Protein AF-A0AAV0B3F3-F1 (afdb_monomer_lite)

Foldseek 3Di:
DDFDADQDDQVQADPQNHGDAADKDQPDPDDPPWRKIWGRHDHDPYDTDGTDIDTPPDDD

Organism: Phakopsora pachyrhizi (NCBI:txid170000)

Secondary structure (DSSP, 8-state):
---------GGGB-TTS-BPTT-EE-SSSS-TTS-EEEE--S---SS---PEEEE-S---

pLDDT: mean 80.06, std 8.99, range [43.09, 89.88]

Radius of gyration: 12.48 Å; chains: 1; bounding box: 34×20×30 Å

Structure (mmCIF, N/CA/C/O backbone):
data_AF-A0AAV0B3F3-F1
#
_entry.id   AF-A0AAV0B3F3-F1
#
loop_
_atom_site.group_PDB
_atom_site.id
_atom_site.type_symbol
_atom_site.label_atom_id
_atom_site.label_alt_id
_atom_site.label_comp_id
_atom_site.label_asym_id
_atom_site.label_entity_id
_atom_site.label_seq_id
_atom_site.pdbx_PDB_ins_code
_atom_site.Cartn_x
_atom_site.Cartn_y
_atom_site.Cartn_z
_atom_site.occupancy
_atom_site.B_iso_or_equiv
_atom_site.auth_seq_id
_atom_site.auth_comp_id
_atom_site.auth_asym_id
_atom_site.auth_atom_id
_atom_site.pdbx_PDB_model_num
ATOM 1 N N . ASN A 1 1 ? 14.321 2.110 12.285 1.00 43.09 1 ASN A N 1
ATOM 2 C CA . ASN A 1 1 ? 13.922 2.413 10.891 1.00 43.09 1 ASN A CA 1
ATOM 3 C C . ASN A 1 1 ? 13.189 1.222 10.280 1.00 43.09 1 ASN A C 1
ATOM 5 O O . ASN A 1 1 ? 13.756 0.516 9.457 1.00 43.09 1 ASN A O 1
ATOM 9 N N . HIS A 1 2 ? 11.941 0.982 10.690 1.00 58.56 2 HIS A N 1
ATOM 10 C CA . HIS A 1 2 ? 11.049 0.033 10.017 1.00 58.56 2 HIS A CA 1
ATOM 11 C C . HIS A 1 2 ? 10.206 0.828 9.021 1.00 58.56 2 HIS A C 1
ATOM 13 O O . HIS A 1 2 ? 9.368 1.621 9.432 1.00 58.56 2 HIS A O 1
ATOM 19 N N . ARG A 1 3 ? 10.490 0.689 7.724 1.00 61.34 3 ARG A N 1
ATOM 20 C CA . ARG A 1 3 ? 9.617 1.207 6.665 1.00 61.34 3 ARG A CA 1
ATOM 21 C C . ARG A 1 3 ? 8.845 0.036 6.091 1.00 61.34 3 ARG A C 1
ATOM 23 O O . ARG A 1 3 ? 9.468 -0.948 5.686 1.00 61.34 3 ARG A O 1
ATOM 30 N N . ASP A 1 4 ? 7.525 0.154 6.070 1.00 68.62 4 ASP A N 1
ATOM 31 C CA . ASP A 1 4 ? 6.655 -0.800 5.398 1.00 68.62 4 ASP A CA 1
ATOM 32 C C . ASP A 1 4 ? 7.009 -0.832 3.914 1.00 68.62 4 ASP A C 1
ATOM 34 O O . ASP A 1 4 ? 7.218 0.207 3.286 1.00 68.62 4 ASP A O 1
ATOM 38 N N . ARG A 1 5 ? 7.144 -2.035 3.364 1.00 68.06 5 ARG A N 1
ATOM 39 C CA . ARG A 1 5 ? 7.468 -2.243 1.954 1.00 68.06 5 ARG A CA 1
ATOM 40 C C . ARG A 1 5 ? 6.347 -3.038 1.326 1.00 68.06 5 ARG A C 1
ATOM 42 O O . ARG A 1 5 ? 5.945 -4.064 1.873 1.00 68.06 5 ARG A O 1
ATOM 49 N N . PHE A 1 6 ? 5.903 -2.615 0.151 1.00 72.38 6 PHE A N 1
ATOM 50 C CA . PHE A 1 6 ? 5.068 -3.472 -0.669 1.00 72.38 6 PHE A CA 1
ATOM 51 C C . PHE A 1 6 ? 5.924 -4.584 -1.268 1.00 72.38 6 PHE A C 1
ATOM 53 O O . PHE A 1 6 ? 6.941 -4.325 -1.911 1.00 72.38 6 PHE A O 1
ATOM 60 N N . LYS A 1 7 ? 5.506 -5.832 -1.065 1.00 65.44 7 LYS A N 1
ATOM 61 C CA . LYS A 1 7 ? 5.915 -6.929 -1.939 1.00 65.44 7 LYS 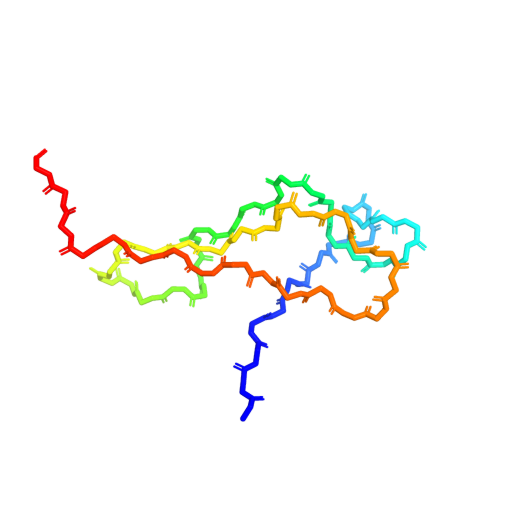A CA 1
ATOM 62 C C . LYS A 1 7 ? 4.862 -7.013 -3.038 1.00 65.44 7 LYS A C 1
ATOM 64 O O . LYS A 1 7 ? 3.760 -7.478 -2.771 1.00 65.44 7 LYS A O 1
ATOM 69 N N . CYS A 1 8 ? 5.166 -6.518 -4.232 1.00 70.00 8 CYS A N 1
ATOM 70 C CA . CYS A 1 8 ? 4.324 -6.762 -5.401 1.00 70.00 8 CYS A CA 1
ATOM 71 C C . CYS A 1 8 ? 4.713 -8.093 -6.047 1.00 70.00 8 CYS A C 1
ATOM 73 O O . CYS A 1 8 ? 5.889 -8.472 -6.044 1.00 70.00 8 CYS A O 1
ATOM 75 N N . HIS A 1 9 ? 3.738 -8.798 -6.622 1.00 76.25 9 HIS A N 1
ATOM 76 C CA . HIS A 1 9 ? 4.053 -9.878 -7.549 1.00 76.25 9 HIS A CA 1
ATOM 77 C C . HIS A 1 9 ? 4.840 -9.281 -8.734 1.00 76.25 9 HIS A C 1
ATOM 79 O O . HIS A 1 9 ? 4.597 -8.125 -9.088 1.00 76.25 9 HIS A O 1
ATOM 85 N N . PRO A 1 10 ? 5.767 -10.014 -9.377 1.00 75.06 10 PRO A N 1
ATOM 86 C CA . PRO A 1 10 ? 6.540 -9.482 -10.504 1.00 75.06 10 PRO A CA 1
ATOM 87 C C . PRO A 1 10 ? 5.678 -8.902 -11.636 1.00 75.06 10 PRO A C 1
ATOM 89 O O . PRO A 1 10 ? 6.102 -7.971 -12.312 1.00 75.06 10 PRO A O 1
ATOM 92 N N . ASN A 1 11 ? 4.456 -9.415 -11.802 1.00 79.38 11 ASN A N 1
ATOM 93 C CA . ASN A 1 11 ? 3.491 -8.932 -12.797 1.00 79.38 11 ASN A CA 1
ATOM 94 C C . ASN A 1 11 ? 2.834 -7.594 -12.419 1.00 79.38 11 ASN A C 1
ATOM 96 O O . ASN A 1 11 ? 2.383 -6.870 -13.301 1.00 79.38 11 ASN A O 1
ATOM 100 N N . ASP A 1 12 ? 2.811 -7.258 -11.130 1.00 76.62 12 ASP A N 1
ATOM 101 C CA . ASP A 1 12 ? 2.207 -6.032 -10.591 1.00 76.62 12 ASP A CA 1
ATOM 102 C C . ASP A 1 12 ? 3.268 -4.949 -10.335 1.00 76.62 12 ASP A C 1
ATOM 104 O O . ASP A 1 12 ? 2.992 -3.889 -9.765 1.00 76.62 12 ASP A O 1
ATOM 108 N N . ALA A 1 13 ? 4.510 -5.229 -10.729 1.00 83.25 13 ALA A N 1
ATOM 109 C CA . ALA A 1 13 ? 5.634 -4.329 -10.606 1.00 83.25 13 ALA A CA 1
ATOM 110 C C . ALA A 1 13 ? 5.763 -3.441 -11.847 1.00 83.25 13 ALA A C 1
ATOM 112 O O . ALA A 1 13 ? 5.449 -3.822 -12.976 1.00 83.25 13 ALA A O 1
ATOM 113 N N . ASN A 1 14 ? 6.274 -2.236 -11.651 1.00 80.06 14 ASN A N 1
ATOM 114 C CA . ASN A 1 14 ? 6.761 -1.409 -12.738 1.00 80.06 14 ASN A CA 1
ATOM 115 C C . ASN A 1 14 ? 8.137 -1.905 -13.223 1.00 80.06 14 ASN A C 1
ATOM 117 O O . ASN A 1 14 ? 8.712 -2.850 -12.682 1.00 80.06 14 ASN A O 1
ATOM 121 N N . ARG A 1 15 ? 8.705 -1.237 -14.236 1.00 81.62 15 ARG A N 1
ATOM 122 C CA . ARG A 1 15 ? 10.026 -1.588 -14.800 1.00 81.62 15 ARG A CA 1
ATOM 123 C C . ARG A 1 15 ? 11.166 -1.586 -13.770 1.00 81.62 15 ARG A C 1
ATOM 125 O O . ARG A 1 15 ? 12.179 -2.232 -14.007 1.00 81.62 15 ARG A O 1
ATOM 132 N N . SER A 1 16 ? 10.998 -0.882 -12.652 1.00 83.31 16 SER A N 1
ATOM 133 C CA . SER A 1 16 ? 11.968 -0.795 -11.557 1.00 83.31 16 SER A CA 1
ATOM 134 C C . SER A 1 16 ? 11.714 -1.826 -10.448 1.00 83.31 16 SER A C 1
ATOM 136 O O . SER A 1 16 ? 12.395 -1.794 -9.427 1.00 83.31 16 SER A O 1
ATOM 138 N N . GLY A 1 17 ? 10.744 -2.734 -10.615 1.00 81.56 17 GLY A N 1
ATOM 139 C CA . GLY A 1 17 ? 10.410 -3.752 -9.615 1.00 81.56 17 GLY A CA 1
ATOM 140 C C . GLY A 1 17 ? 9.573 -3.226 -8.443 1.00 81.56 17 GLY A C 1
ATOM 141 O O . GLY A 1 17 ? 9.490 -3.887 -7.411 1.00 81.56 17 GLY A O 1
ATOM 142 N N . ILE A 1 18 ? 8.984 -2.034 -8.577 1.00 85.25 18 ILE A N 1
ATOM 143 C CA . ILE A 1 18 ? 8.202 -1.367 -7.531 1.00 85.25 18 ILE A CA 1
ATOM 144 C C . ILE A 1 18 ? 6.715 -1.466 -7.867 1.00 85.25 18 ILE A C 1
ATOM 146 O O . ILE A 1 18 ? 6.344 -1.337 -9.032 1.00 85.25 18 ILE A O 1
ATOM 150 N N . SER A 1 19 ? 5.860 -1.641 -6.858 1.00 85.62 19 SER A N 1
ATOM 151 C CA . SER A 1 19 ? 4.403 -1.627 -7.024 1.00 85.62 19 SER A CA 1
ATOM 152 C C . SER A 1 19 ? 3.920 -0.419 -7.828 1.00 85.62 19 SER A C 1
ATOM 154 O O . SER A 1 19 ? 4.422 0.698 -7.664 1.00 85.62 19 SER A O 1
ATOM 156 N N . GLN A 1 20 ? 2.915 -0.635 -8.675 1.00 86.75 20 GLN A N 1
ATOM 157 C CA . GLN A 1 20 ? 2.313 0.438 -9.465 1.00 86.75 20 GLN A CA 1
ATOM 158 C C . GLN A 1 20 ? 1.731 1.555 -8.573 1.00 86.75 20 GLN A C 1
ATOM 160 O O . GLN A 1 20 ? 1.244 1.280 -7.467 1.00 86.75 20 GLN A O 1
ATOM 165 N N . PRO A 1 21 ? 1.745 2.820 -9.036 1.00 87.44 21 PRO A N 1
ATOM 166 C CA . PRO A 1 21 ? 0.994 3.883 -8.377 1.00 87.44 21 PRO A CA 1
ATOM 167 C C . PRO A 1 21 ? -0.496 3.527 -8.337 1.00 87.44 21 PRO A C 1
ATOM 169 O O . PRO A 1 21 ? -1.026 2.936 -9.274 1.00 87.44 21 PRO A O 1
ATOM 172 N N . GLY A 1 22 ? -1.168 3.877 -7.245 1.00 86.50 22 GLY A N 1
ATOM 173 C CA . GLY A 1 22 ? -2.549 3.480 -6.980 1.00 86.50 22 GLY A CA 1
ATOM 174 C C . GLY A 1 22 ? -2.685 2.209 -6.134 1.00 86.50 22 GLY A C 1
ATOM 175 O O . GLY A 1 22 ? -3.789 1.902 -5.697 1.00 86.50 22 GLY A O 1
ATOM 176 N N . THR A 1 23 ? -1.592 1.484 -5.861 1.00 86.94 23 THR A N 1
ATOM 177 C CA . THR A 1 23 ? -1.640 0.273 -5.023 1.00 86.94 23 THR A CA 1
ATOM 178 C C . THR A 1 23 ? -2.032 0.627 -3.587 1.00 86.94 23 THR A C 1
ATOM 180 O O . THR A 1 23 ? -1.356 1.435 -2.945 1.00 86.94 23 THR A O 1
ATOM 183 N N . ILE A 1 24 ? -3.088 -0.011 -3.079 1.00 87.75 24 ILE A N 1
ATOM 184 C CA . ILE A 1 24 ? -3.560 0.097 -1.694 1.00 87.75 24 ILE A CA 1
ATOM 185 C C . ILE A 1 24 ? -3.406 -1.265 -1.015 1.00 87.75 24 ILE A C 1
ATOM 187 O O . ILE A 1 24 ? -3.730 -2.295 -1.603 1.00 87.75 24 ILE A O 1
ATOM 191 N N . VAL A 1 25 ? -2.926 -1.266 0.228 1.00 84.12 25 VAL A N 1
ATOM 192 C CA . VAL A 1 25 ? -2.970 -2.429 1.120 1.00 84.12 25 VAL A CA 1
ATOM 193 C C . VAL A 1 25 ? -3.682 -2.021 2.397 1.00 84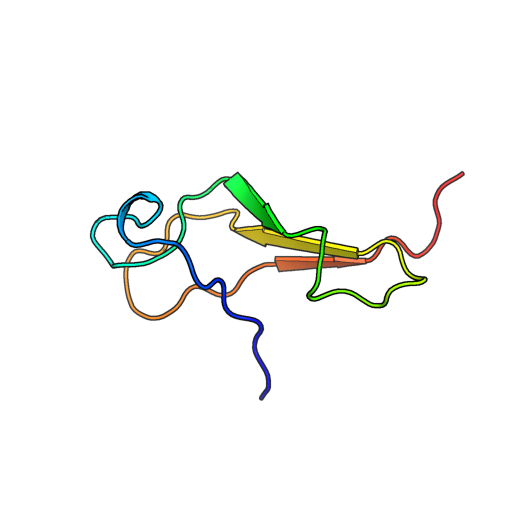.12 25 VAL A C 1
ATOM 195 O O . VAL A 1 25 ? -3.152 -1.261 3.203 1.00 84.12 25 VAL A O 1
ATOM 198 N N . ASP A 1 26 ? -4.890 -2.535 2.557 1.00 81.44 26 ASP A N 1
ATOM 199 C CA . ASP A 1 26 ? -5.792 -2.326 3.692 1.00 81.44 26 ASP A CA 1
ATOM 200 C C . ASP A 1 26 ? -5.863 -3.556 4.613 1.00 81.44 26 ASP A C 1
ATOM 202 O O . ASP A 1 26 ? -6.330 -3.483 5.744 1.00 81.44 26 ASP A O 1
ATOM 206 N N . LYS A 1 27 ? -5.382 -4.710 4.141 1.00 67.81 27 LYS A N 1
ATOM 207 C CA . LYS A 1 27 ? -5.447 -5.986 4.856 1.00 67.81 27 LYS A CA 1
ATOM 208 C C . LYS A 1 27 ? -4.040 -6.473 5.195 1.00 67.81 27 LYS A C 1
ATOM 210 O O . LYS A 1 27 ? -3.111 -6.338 4.404 1.00 67.81 27 LYS A O 1
ATOM 215 N N . VAL A 1 28 ? -3.894 -7.107 6.361 1.00 64.81 28 VAL A N 1
ATOM 216 C CA . VAL A 1 28 ? -2.722 -7.901 6.803 1.00 64.81 28 VAL A CA 1
ATOM 217 C C . VAL A 1 28 ? -1.538 -7.132 7.421 1.00 64.81 28 VAL A C 1
ATOM 219 O O . VAL A 1 28 ? -0.874 -7.689 8.289 1.00 64.81 28 VAL A O 1
ATOM 222 N N . ILE A 1 29 ? -1.263 -5.877 7.050 1.00 68.00 29 ILE A N 1
ATOM 223 C CA . ILE A 1 29 ? -0.120 -5.096 7.605 1.00 68.00 29 ILE A CA 1
ATOM 224 C C . ILE A 1 29 ? -0.575 -4.086 8.688 1.00 68.00 29 ILE A C 1
ATOM 226 O O . ILE A 1 29 ? 0.232 -3.421 9.347 1.00 68.00 29 ILE A O 1
ATOM 230 N N . GLY A 1 30 ? -1.890 -3.969 8.864 1.00 68.25 30 GLY A N 1
ATOM 231 C CA . GLY A 1 30 ? -2.541 -3.085 9.818 1.00 68.25 30 GLY A CA 1
ATOM 232 C C . GLY A 1 30 ? -2.703 -3.660 11.221 1.00 68.25 30 GLY A C 1
ATOM 233 O O . GLY A 1 30 ? -2.449 -4.838 11.458 1.00 68.25 30 GLY A O 1
ATOM 234 N N . ASP A 1 31 ? -3.159 -2.816 12.147 1.00 75.56 31 ASP A N 1
ATOM 235 C CA . ASP A 1 31 ? -3.687 -3.301 13.421 1.00 75.56 31 ASP A CA 1
ATOM 236 C C . ASP A 1 31 ? -5.086 -3.872 13.134 1.00 75.56 31 ASP A C 1
ATOM 238 O O . ASP A 1 31 ? -5.859 -3.208 12.442 1.00 75.56 31 ASP A O 1
ATOM 242 N N . PRO A 1 32 ? -5.423 -5.086 13.603 1.00 82.12 32 PRO A N 1
ATOM 243 C CA . PRO A 1 32 ? -6.689 -5.737 13.267 1.00 82.12 32 PRO A CA 1
ATOM 244 C C . PRO A 1 32 ? -7.937 -4.998 13.778 1.00 82.12 32 PRO A C 1
ATOM 246 O O . PRO A 1 32 ? -9.037 -5.311 13.329 1.00 82.12 32 PRO A O 1
ATOM 249 N N . PHE A 1 33 ? -7.785 -4.047 14.703 1.00 83.19 33 PHE A N 1
ATOM 250 C CA . PHE A 1 33 ? -8.874 -3.273 15.299 1.00 83.19 33 PHE A CA 1
ATOM 251 C C . PHE A 1 33 ? -8.859 -1.792 14.907 1.00 83.19 33 PHE A C 1
ATOM 253 O O . PHE A 1 33 ? -9.810 -1.080 15.226 1.00 83.19 33 PHE A O 1
ATOM 260 N N . LEU A 1 34 ? -7.809 -1.315 14.231 1.00 82.62 34 LEU A N 1
ATOM 261 C CA . LEU A 1 34 ? -7.740 0.057 13.732 1.00 82.62 34 LEU A CA 1
ATOM 262 C C . LEU A 1 34 ? -8.018 0.098 12.237 1.00 82.62 34 LEU A C 1
ATOM 264 O O . LEU A 1 34 ? -7.569 -0.757 11.475 1.00 82.62 34 LEU A O 1
ATOM 268 N N . TYR A 1 35 ? -8.689 1.157 11.804 1.00 84.81 35 TYR A N 1
ATOM 269 C CA . TYR A 1 35 ? -8.878 1.405 10.387 1.00 84.81 35 TYR A CA 1
ATOM 270 C C . TYR A 1 35 ? -7.627 2.075 9.814 1.00 84.81 35 TYR A C 1
ATOM 272 O O . TYR A 1 35 ? -7.372 3.263 10.021 1.00 84.81 35 TYR A O 1
ATOM 280 N N . ASN A 1 36 ? -6.781 1.286 9.152 1.00 86.19 36 ASN A N 1
ATOM 281 C CA . ASN A 1 36 ? -5.552 1.781 8.552 1.00 86.19 36 ASN A CA 1
ATOM 282 C C . ASN A 1 36 ? -5.299 1.183 7.167 1.00 86.19 36 ASN A C 1
ATOM 284 O O . ASN A 1 36 ? -5.786 0.108 6.822 1.00 86.19 36 ASN A O 1
ATOM 288 N N . SER A 1 37 ? -4.536 1.908 6.357 1.00 86.75 37 SER A N 1
ATOM 289 C CA . SER A 1 37 ? -4.164 1.477 5.013 1.00 86.75 37 SER A CA 1
ATOM 290 C C . SER A 1 37 ? -2.794 2.019 4.612 1.00 86.75 37 SER A C 1
ATOM 292 O O . SER A 1 37 ? -2.315 3.032 5.123 1.00 86.75 37 SER A O 1
ATOM 294 N N . LEU A 1 38 ? -2.128 1.322 3.697 1.00 87.31 38 LEU A N 1
ATOM 295 C CA . LEU A 1 38 ? -0.907 1.771 3.037 1.00 87.31 38 LEU A CA 1
ATOM 296 C C . LEU A 1 38 ? -1.213 2.081 1.576 1.00 87.31 38 LEU A C 1
ATOM 298 O O . LEU A 1 38 ? -1.833 1.271 0.893 1.00 87.31 38 LEU A O 1
ATOM 302 N N . PHE A 1 39 ? -0.717 3.209 1.076 1.00 88.00 39 PHE A N 1
ATOM 303 C CA . PHE A 1 39 ? -0.969 3.676 -0.283 1.00 88.00 39 PHE A CA 1
ATOM 304 C C . PHE A 1 39 ? 0.319 4.044 -1.025 1.00 88.00 39 PHE A C 1
ATOM 306 O O . PHE A 1 39 ? 1.121 4.859 -0.557 1.00 88.00 39 PHE A O 1
ATOM 313 N N . GLN A 1 40 ? 0.501 3.475 -2.219 1.00 88.50 40 GLN A N 1
ATOM 314 C CA . GLN A 1 40 ? 1.537 3.877 -3.168 1.00 88.50 40 GLN A CA 1
ATOM 315 C C . GLN A 1 40 ? 0.999 4.981 -4.083 1.00 88.50 40 GLN A C 1
ATOM 317 O O . GLN A 1 40 ? 0.444 4.698 -5.139 1.00 88.50 40 GLN A O 1
ATOM 322 N N . SER A 1 41 ? 1.180 6.249 -3.723 1.00 85.75 41 SER A N 1
ATOM 323 C CA . SER A 1 41 ? 0.659 7.358 -4.539 1.00 85.75 41 SER A CA 1
ATOM 324 C C . SER A 1 41 ? 1.466 7.626 -5.816 1.00 85.75 41 SER A C 1
ATOM 326 O O . SER A 1 41 ? 0.911 8.073 -6.816 1.00 85.75 41 SER A O 1
ATOM 328 N N . GLN A 1 42 ? 2.776 7.358 -5.803 1.00 85.25 42 GLN A N 1
ATOM 329 C CA . GLN A 1 42 ? 3.695 7.719 -6.888 1.00 85.25 42 GLN A CA 1
ATOM 330 C C . GLN A 1 42 ? 4.395 6.502 -7.490 1.00 85.25 42 GLN A C 1
ATOM 332 O O . GLN A 1 42 ? 4.667 5.523 -6.796 1.00 85.25 42 GLN A O 1
ATOM 337 N N . ALA A 1 43 ? 4.742 6.576 -8.776 1.00 83.19 43 ALA A N 1
ATOM 338 C CA . ALA A 1 43 ? 5.562 5.556 -9.415 1.00 83.19 43 ALA A CA 1
ATOM 339 C C . ALA A 1 43 ? 6.988 5.598 -8.847 1.00 83.19 43 ALA A C 1
ATOM 341 O O . ALA A 1 43 ? 7.649 6.637 -8.865 1.00 83.19 43 ALA A O 1
ATOM 342 N N . GLY A 1 44 ? 7.481 4.462 -8.356 1.00 80.81 44 GLY A N 1
ATOM 343 C CA . GLY A 1 44 ? 8.868 4.365 -7.920 1.00 80.81 44 GLY A CA 1
ATOM 344 C C . GLY A 1 44 ? 9.808 4.298 -9.120 1.00 80.81 44 GLY A C 1
ATOM 345 O O . GLY A 1 44 ? 9.760 3.337 -9.883 1.00 80.81 44 GLY A O 1
ATOM 346 N N . LEU A 1 45 ? 10.657 5.310 -9.291 1.00 82.00 45 LEU A N 1
ATOM 347 C CA . LEU A 1 45 ? 11.624 5.354 -10.393 1.00 82.00 45 LEU A CA 1
ATOM 348 C C . LEU A 1 45 ? 12.880 4.529 -10.088 1.00 82.00 45 LEU A C 1
ATOM 350 O O . LEU A 1 45 ? 13.404 3.856 -10.972 1.00 82.00 45 LEU A O 1
ATOM 354 N N . ASN A 1 46 ? 13.352 4.557 -8.840 1.00 81.25 46 ASN A N 1
ATOM 355 C CA . ASN A 1 46 ? 14.558 3.860 -8.396 1.00 81.25 46 ASN A CA 1
ATOM 356 C C . ASN A 1 46 ? 14.486 3.554 -6.887 1.00 81.25 46 ASN A C 1
ATOM 358 O O . ASN A 1 46 ? 13.824 4.270 -6.134 1.00 81.25 46 ASN A O 1
ATOM 362 N N . GLY A 1 47 ? 15.200 2.519 -6.443 1.00 80.94 47 GLY A N 1
ATOM 363 C CA . GLY A 1 47 ? 15.303 2.111 -5.046 1.00 80.94 47 GLY A CA 1
ATOM 364 C C . GLY A 1 47 ? 14.087 1.324 -4.565 1.00 80.94 47 GLY A C 1
ATOM 365 O O . GL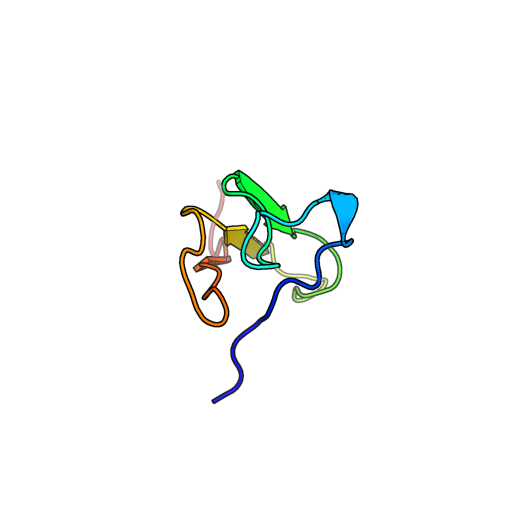Y A 1 47 ? 13.562 0.466 -5.265 1.00 80.94 47 GLY A O 1
ATOM 366 N N . THR A 1 48 ? 13.650 1.585 -3.335 1.00 81.00 48 THR A N 1
ATOM 367 C CA . THR A 1 48 ? 12.421 1.009 -2.774 1.00 81.00 48 THR A CA 1
ATOM 368 C C . THR A 1 48 ? 11.464 2.146 -2.469 1.00 81.00 48 THR A C 1
ATOM 370 O O . THR A 1 48 ? 11.857 3.106 -1.801 1.00 81.00 48 THR A O 1
ATOM 373 N N . SER A 1 49 ? 10.222 2.058 -2.949 1.00 80.31 49 SER A N 1
ATOM 374 C CA . SER A 1 49 ? 9.230 3.082 -2.637 1.00 80.31 49 SER A CA 1
ATOM 375 C C . SER A 1 49 ? 8.922 3.124 -1.143 1.00 80.31 49 SER A C 1
ATOM 377 O O . SER A 1 49 ? 9.041 2.128 -0.427 1.00 80.31 49 SER A O 1
ATOM 379 N N . CYS A 1 50 ? 8.536 4.309 -0.674 1.00 82.56 50 C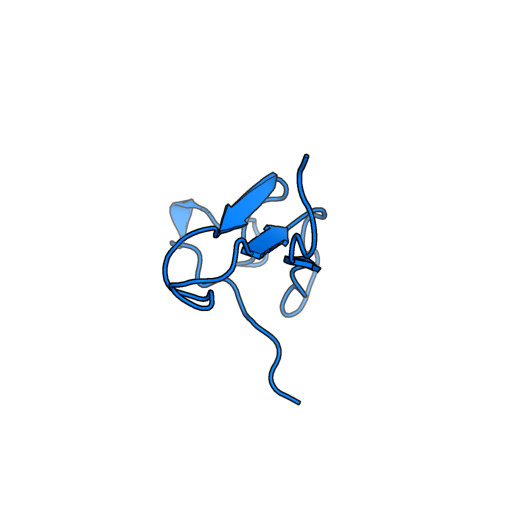YS A N 1
ATOM 380 C CA . CYS A 1 50 ? 8.008 4.506 0.665 1.00 82.56 50 CYS A CA 1
ATOM 381 C C . CYS A 1 50 ? 6.494 4.727 0.537 1.00 82.56 50 CYS A C 1
ATOM 383 O O . CYS A 1 50 ? 6.095 5.809 0.102 1.00 82.56 50 CYS A O 1
ATOM 385 N N . PRO A 1 51 ? 5.666 3.723 0.862 1.00 84.69 51 PRO A N 1
ATOM 386 C CA . PRO A 1 51 ? 4.223 3.899 0.948 1.00 84.69 51 PRO A CA 1
ATOM 387 C C . PRO A 1 51 ? 3.860 4.985 1.960 1.00 84.69 51 PRO A C 1
ATOM 389 O O . PRO A 1 51 ? 4.562 5.164 2.960 1.00 84.69 51 PRO A O 1
ATOM 392 N N . ILE A 1 52 ? 2.727 5.645 1.744 1.00 86.62 52 ILE A N 1
ATOM 393 C CA . ILE A 1 52 ? 2.095 6.496 2.755 1.00 86.62 52 ILE A CA 1
ATOM 394 C C . ILE A 1 52 ? 1.180 5.615 3.603 1.00 86.62 52 ILE A C 1
ATOM 396 O O . ILE A 1 52 ? 0.409 4.835 3.052 1.00 86.62 52 ILE A O 1
ATOM 400 N N . ARG A 1 53 ? 1.255 5.735 4.930 1.00 86.75 53 ARG A N 1
ATOM 401 C CA . ARG A 1 53 ? 0.327 5.076 5.855 1.00 86.75 53 ARG A CA 1
ATOM 402 C C . ARG A 1 53 ? -0.770 6.054 6.254 1.00 86.75 53 ARG A C 1
ATOM 404 O O . ARG A 1 53 ? -0.465 7.113 6.797 1.00 86.75 53 ARG A O 1
ATOM 411 N N . TYR A 1 54 ? -2.013 5.672 6.014 1.00 87.94 54 TYR A N 1
ATOM 412 C CA . TYR A 1 54 ? -3.198 6.353 6.513 1.00 87.94 54 TYR A CA 1
ATOM 413 C C . TYR A 1 54 ? -3.741 5.592 7.718 1.00 87.94 54 TYR A C 1
ATOM 415 O O . TYR A 1 54 ? -3.759 4.360 7.731 1.00 87.94 54 TYR A O 1
ATOM 423 N N . LEU A 1 55 ? -4.127 6.337 8.747 1.00 88.62 55 LEU A N 1
ATOM 424 C CA . LEU A 1 55 ? -4.746 5.825 9.959 1.00 88.62 55 LEU A CA 1
ATOM 425 C C . LEU A 1 55 ? -5.917 6.745 10.272 1.00 88.62 55 LEU A C 1
ATOM 427 O O . LEU A 1 55 ? -5.702 7.913 10.603 1.00 88.62 55 LEU A O 1
ATOM 431 N N . ASP A 1 56 ? -7.125 6.210 10.174 1.00 89.38 56 ASP A N 1
ATOM 432 C CA . ASP A 1 56 ? -8.327 6.969 10.474 1.00 89.38 56 ASP A CA 1
ATOM 433 C C . ASP A 1 56 ? -8.597 6.863 11.973 1.00 89.38 56 ASP A C 1
ATOM 435 O O . ASP A 1 56 ? -8.899 5.802 12.520 1.00 89.38 56 ASP A O 1
ATOM 439 N N . LEU A 1 57 ? -8.388 7.984 12.663 1.00 89.06 57 LEU A N 1
ATOM 440 C CA . LEU A 1 57 ? -8.525 8.081 14.119 1.00 89.06 57 LEU A CA 1
ATOM 441 C C . LEU A 1 57 ? -9.958 8.395 14.553 1.00 89.06 57 LEU A C 1
ATOM 443 O O . LEU A 1 57 ? -10.331 8.141 15.696 1.00 89.06 57 LEU A O 1
ATOM 447 N N . LYS A 1 58 ? -10.736 8.994 13.654 1.00 89.88 58 LYS A N 1
ATOM 448 C CA . LYS A 1 58 ? -12.134 9.349 13.851 1.00 89.88 58 LYS A CA 1
ATOM 449 C C . LYS A 1 58 ? -12.813 9.352 12.487 1.00 89.88 58 LYS A C 1
ATOM 451 O O . LYS A 1 58 ? -12.318 10.008 11.576 1.00 89.88 58 LYS A O 1
ATOM 456 N N . ASP A 1 59 ? -13.934 8.658 12.406 1.00 85.06 59 ASP A N 1
ATOM 457 C CA . ASP A 1 59 ? -14.895 8.703 11.306 1.00 85.06 59 ASP A CA 1
ATOM 458 C C . ASP A 1 59 ? -16.281 8.880 11.953 1.00 85.06 59 ASP A C 1
ATOM 460 O O . ASP A 1 59 ? -16.499 8.344 13.047 1.00 85.06 59 ASP A O 1
ATOM 464 N N . GLU A 1 60 ? -17.146 9.724 11.385 1.00 82.44 60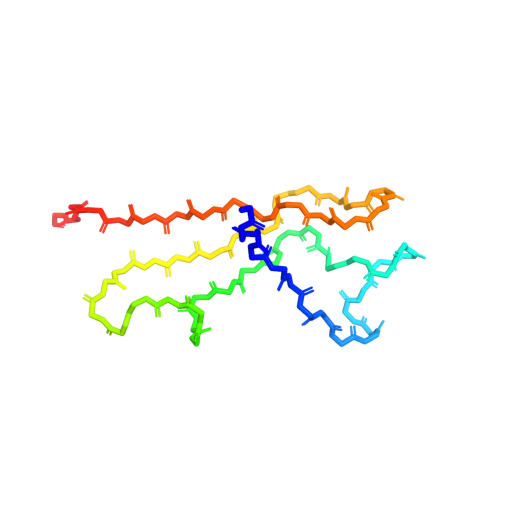 GLU A N 1
ATOM 465 C CA . GLU A 1 60 ? -18.450 10.109 11.976 1.00 82.44 60 GLU A CA 1
ATOM 466 C C . GLU A 1 60 ? -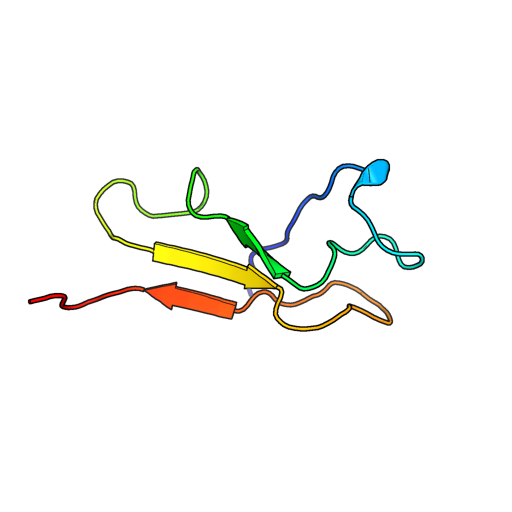19.628 9.328 11.389 1.00 82.44 60 GLU A C 1
ATOM 468 O O . GLU A 1 60 ? -19.687 9.168 10.150 1.00 82.44 60 GLU A O 1
#

Sequence (60 aa):
NHRDRFKCHPNDANRSGISQPGTIVDKVIGDPFLYNSLFQSQAGLNGTSCPIRYLDLKDE

InterPro domains:
  IPR036397 Ribonuclease H superfamily [G3DSA:3.30.420.10] (1-60)